Protein AF-A0A1I0EWI4-F1 (afdb_monomer)

Structure (mmCIF, N/CA/C/O backbone):
data_AF-A0A1I0EWI4-F1
#
_entry.id   AF-A0A1I0EWI4-F1
#
loop_
_atom_site.group_PDB
_atom_site.id
_atom_site.type_symbol
_atom_site.label_atom_id
_atom_site.label_alt_id
_atom_site.label_comp_id
_atom_site.label_asym_id
_atom_site.label_entity_id
_atom_site.label_seq_id
_atom_site.pdbx_PDB_ins_code
_atom_site.Cartn_x
_atom_site.Cartn_y
_atom_site.Cartn_z
_atom_site.occupancy
_atom_site.B_iso_or_equiv
_atom_site.auth_seq_id
_atom_site.auth_comp_id
_atom_site.auth_asym_id
_atom_site.auth_atom_id
_atom_site.pdbx_PDB_model_num
ATOM 1 N N . MET A 1 1 ? -5.031 7.274 9.227 1.00 77.06 1 MET A N 1
ATOM 2 C CA . MET A 1 1 ? -3.600 7.174 8.849 1.00 77.06 1 MET A CA 1
ATOM 3 C C . MET A 1 1 ? -3.457 6.084 7.794 1.00 77.06 1 MET A C 1
ATOM 5 O O . MET A 1 1 ? -3.906 4.975 8.056 1.00 77.06 1 MET A O 1
ATOM 9 N N . CYS A 1 2 ? -2.889 6.378 6.619 1.00 93.69 2 CYS A N 1
ATOM 10 C CA . CYS A 1 2 ? -2.849 5.424 5.502 1.00 93.69 2 CYS A CA 1
ATOM 11 C C . CYS A 1 2 ? -2.084 4.130 5.834 1.00 93.69 2 CYS A C 1
ATOM 13 O O . CYS A 1 2 ? -2.590 3.063 5.524 1.00 93.69 2 CYS A O 1
ATOM 15 N N . GLY A 1 3 ? -0.957 4.202 6.556 1.00 98.12 3 GLY A N 1
ATOM 16 C CA . GLY A 1 3 ? -0.183 3.015 6.955 1.00 98.12 3 GLY A CA 1
ATOM 17 C C . GLY A 1 3 ? -0.963 2.007 7.806 1.00 98.12 3 GLY A C 1
ATOM 18 O O . GLY A 1 3 ? -0.972 0.820 7.492 1.00 98.12 3 GLY A O 1
ATOM 19 N N . LEU A 1 4 ? -1.686 2.481 8.831 1.00 98.50 4 LEU A N 1
ATOM 20 C CA . LEU A 1 4 ? -2.519 1.620 9.680 1.00 98.50 4 LEU A CA 1
ATOM 21 C C . LEU A 1 4 ? -3.637 0.944 8.876 1.00 98.50 4 LEU A C 1
ATOM 23 O O . LEU A 1 4 ? -3.889 -0.245 9.052 1.00 98.50 4 LEU A O 1
ATOM 27 N N . LEU A 1 5 ? -4.290 1.688 7.977 1.00 98.75 5 LEU A N 1
ATOM 28 C CA . LEU A 1 5 ? -5.331 1.123 7.121 1.00 98.75 5 LEU A CA 1
ATOM 29 C C . LEU A 1 5 ? -4.747 0.074 6.163 1.00 98.75 5 LEU A C 1
ATOM 31 O O . LEU A 1 5 ? -5.296 -1.020 6.087 1.00 98.75 5 LEU A O 1
ATOM 35 N N . SER A 1 6 ? -3.614 0.349 5.508 1.00 98.75 6 SER A N 1
ATOM 36 C CA . SER A 1 6 ? -2.922 -0.628 4.653 1.00 98.75 6 SER A CA 1
ATOM 37 C C . SER A 1 6 ? -2.618 -1.920 5.410 1.00 98.75 6 SER A C 1
ATOM 39 O O . SER A 1 6 ? -2.927 -3.008 4.929 1.00 98.75 6 SER A O 1
ATOM 41 N N . ALA A 1 7 ? -2.080 -1.803 6.627 1.00 98.69 7 ALA A N 1
ATOM 42 C CA . ALA A 1 7 ? -1.772 -2.949 7.474 1.00 98.69 7 ALA A CA 1
ATOM 43 C C . ALA A 1 7 ? -3.018 -3.764 7.828 1.00 98.69 7 ALA A C 1
ATOM 45 O O . ALA A 1 7 ? -2.974 -4.992 7.767 1.00 98.69 7 ALA A O 1
ATOM 46 N N . ILE A 1 8 ? -4.133 -3.100 8.153 1.00 98.75 8 ILE A N 1
ATOM 47 C CA . ILE A 1 8 ? -5.414 -3.764 8.416 1.00 98.75 8 ILE A CA 1
ATOM 48 C C . ILE A 1 8 ? -5.877 -4.546 7.186 1.00 98.75 8 ILE A C 1
ATOM 50 O O . ILE A 1 8 ? -6.220 -5.718 7.318 1.00 98.75 8 ILE A O 1
ATOM 54 N N . LEU A 1 9 ? -5.887 -3.923 6.004 1.00 98.88 9 LEU A N 1
ATOM 55 C CA . LEU A 1 9 ? -6.385 -4.549 4.776 1.00 98.88 9 LEU A CA 1
ATOM 56 C C . LEU A 1 9 ? -5.555 -5.779 4.385 1.00 98.88 9 LEU A C 1
ATOM 58 O O . LEU A 1 9 ? -6.127 -6.842 4.137 1.00 98.88 9 LEU A O 1
ATOM 62 N N . LEU A 1 10 ? -4.226 -5.641 4.398 1.00 98.81 10 LEU A N 1
ATOM 63 C CA . LEU A 1 10 ? -3.287 -6.689 3.993 1.00 98.81 10 LEU A CA 1
ATOM 64 C C . LEU A 1 10 ? -3.265 -7.852 4.994 1.00 98.81 10 LEU A C 1
ATOM 66 O O . LEU A 1 10 ? -3.441 -9.005 4.606 1.00 98.81 10 LEU A O 1
ATOM 70 N N . ASN A 1 11 ? -3.156 -7.579 6.300 1.00 98.69 11 ASN A N 1
ATOM 71 C CA . ASN A 1 11 ? -3.158 -8.649 7.307 1.00 98.69 11 ASN A CA 1
ATOM 72 C C . ASN A 1 11 ? -4.524 -9.345 7.428 1.00 98.69 11 ASN A C 1
ATOM 74 O O . ASN A 1 11 ? -4.589 -10.512 7.808 1.00 98.69 11 ASN A O 1
ATOM 78 N N . ALA A 1 12 ? -5.620 -8.657 7.097 1.00 98.69 12 ALA A N 1
ATOM 79 C CA . ALA A 1 12 ? -6.950 -9.260 7.029 1.00 98.69 12 ALA A CA 1
ATOM 80 C C . ALA A 1 12 ? -7.212 -10.040 5.736 1.00 98.69 12 ALA A C 1
ATOM 82 O O . ALA A 1 12 ? -8.276 -10.662 5.620 1.00 98.69 12 ALA A O 1
ATOM 83 N N . LYS A 1 13 ? -6.282 -9.986 4.771 1.00 98.62 13 LYS A N 1
ATOM 84 C CA . LYS A 1 13 ? -6.455 -10.496 3.404 1.00 98.62 13 LYS A CA 1
ATOM 85 C C . LYS A 1 13 ? -7.722 -9.951 2.732 1.00 98.62 13 LYS A C 1
ATOM 87 O O . LYS A 1 13 ? -8.381 -10.647 1.967 1.00 98.62 13 LYS A O 1
ATOM 92 N N . ALA A 1 14 ? -8.098 -8.721 3.089 1.00 98.69 14 ALA A N 1
ATOM 93 C CA . ALA A 1 14 ? -9.206 -7.996 2.470 1.00 98.69 14 ALA A CA 1
ATOM 94 C C . ALA A 1 14 ? -8.767 -7.298 1.172 1.00 98.69 14 ALA A C 1
ATOM 96 O O . ALA A 1 14 ? -9.611 -6.927 0.361 1.00 98.69 14 ALA A O 1
ATOM 97 N N . ALA A 1 15 ? -7.456 -7.121 1.001 1.00 98.69 15 ALA A N 1
ATOM 98 C CA . ALA A 1 15 ? -6.798 -6.738 -0.235 1.00 98.69 15 ALA A CA 1
ATOM 99 C C . ALA A 1 15 ? -5.484 -7.522 -0.347 1.00 98.69 15 ALA A C 1
ATOM 101 O O . ALA A 1 15 ? -4.830 -7.757 0.671 1.00 98.69 15 ALA A O 1
ATOM 102 N N . ASP A 1 16 ? -5.098 -7.881 -1.569 1.00 98.50 16 ASP A N 1
ATOM 103 C CA . ASP A 1 16 ? -3.792 -8.491 -1.856 1.00 98.50 16 ASP A CA 1
ATOM 104 C C . ASP A 1 16 ? -2.705 -7.431 -2.083 1.00 98.50 16 ASP A C 1
ATOM 106 O O . ASP A 1 16 ? -1.519 -7.693 -1.895 1.00 98.50 16 ASP A O 1
ATOM 110 N N . TYR A 1 17 ? -3.118 -6.216 -2.458 1.00 98.75 17 TYR A N 1
ATOM 111 C CA . TYR A 1 17 ? -2.232 -5.103 -2.768 1.00 98.75 17 TYR A CA 1
ATOM 112 C C . TYR A 1 17 ? -2.832 -3.765 -2.329 1.00 98.75 17 TYR A C 1
ATOM 114 O O . TYR A 1 17 ? -4.047 -3.571 -2.405 1.00 98.75 17 TYR A O 1
ATOM 122 N N . VAL A 1 18 ? -1.990 -2.814 -1.914 1.00 98.88 18 VAL A N 1
ATOM 123 C CA . VAL A 1 18 ? -2.418 -1.445 -1.583 1.00 98.88 18 VAL A CA 1
ATOM 124 C C . VAL A 1 18 ? -1.641 -0.401 -2.382 1.00 98.88 18 VAL A C 1
ATOM 126 O O . VAL A 1 18 ? -0.422 -0.301 -2.283 1.00 98.88 18 VAL A O 1
ATOM 129 N N . VAL A 1 19 ? -2.361 0.449 -3.115 1.00 98.81 19 VAL A N 1
ATOM 130 C CA . VAL A 1 19 ? -1.812 1.680 -3.699 1.00 98.81 19 VAL A CA 1
ATOM 131 C C . VAL A 1 19 ? -2.163 2.847 -2.782 1.00 98.81 19 VAL A C 1
ATOM 133 O O . VAL A 1 19 ? -3.332 3.090 -2.483 1.00 98.81 19 VAL A O 1
ATOM 136 N N . THR A 1 20 ? -1.150 3.567 -2.315 1.00 98.81 20 THR A N 1
ATOM 137 C CA . THR A 1 20 ? -1.294 4.731 -1.437 1.00 98.81 20 THR A CA 1
ATOM 138 C C . THR A 1 20 ? -0.339 5.845 -1.871 1.00 98.81 20 THR A C 1
ATOM 140 O O . THR A 1 20 ? 0.321 5.762 -2.906 1.00 98.81 20 THR A O 1
ATOM 143 N N . GLY A 1 21 ? -0.258 6.921 -1.099 1.00 98.44 21 GLY A N 1
ATOM 144 C CA . GLY A 1 21 ? 0.673 8.009 -1.354 1.00 98.44 21 GLY A CA 1
ATOM 145 C C . GLY A 1 21 ? 0.398 9.233 -0.497 1.00 98.44 21 GLY A C 1
ATOM 146 O O . GLY A 1 21 ? -0.510 9.262 0.336 1.00 98.44 21 GLY A O 1
ATOM 147 N N . CYS A 1 22 ? 1.222 10.252 -0.694 1.00 98.50 22 CYS A N 1
ATOM 148 C CA . CYS A 1 22 ? 1.044 11.585 -0.122 1.00 98.50 22 CYS A CA 1
ATOM 149 C C . CYS A 1 22 ? 1.746 12.602 -1.031 1.00 98.50 22 CYS A C 1
ATOM 151 O O . CYS A 1 22 ? 2.118 12.262 -2.151 1.00 98.50 22 CYS A O 1
ATOM 153 N N . GLY A 1 23 ? 1.963 13.843 -0.582 1.00 98.50 23 GLY A N 1
ATOM 154 C CA . GLY A 1 23 ? 2.612 14.862 -1.416 1.00 98.50 23 GLY A CA 1
ATOM 155 C C . GLY A 1 23 ? 3.950 14.402 -2.014 1.00 98.50 23 GLY A C 1
ATOM 156 O O . GLY A 1 23 ? 4.198 14.613 -3.198 1.00 98.50 23 GLY A O 1
ATOM 157 N N . THR A 1 24 ? 4.776 13.707 -1.231 1.00 98.56 24 THR A N 1
ATOM 158 C CA . THR A 1 24 ? 6.055 13.134 -1.685 1.00 98.56 24 THR A CA 1
ATOM 159 C C . THR A 1 24 ? 6.053 11.608 -1.771 1.00 98.56 24 THR A C 1
ATOM 161 O O . THR A 1 24 ? 7.019 11.045 -2.266 1.00 98.56 24 THR A O 1
ATOM 164 N N . GLY A 1 25 ? 5.017 10.928 -1.275 1.00 98.50 25 GLY A N 1
ATOM 165 C CA . GLY A 1 25 ? 4.979 9.469 -1.096 1.00 98.50 25 GLY A CA 1
ATOM 166 C C . GLY A 1 25 ? 5.699 8.968 0.166 1.00 98.50 25 GLY A C 1
ATOM 167 O O . GLY A 1 25 ? 5.245 8.008 0.784 1.00 98.50 25 GLY A O 1
ATOM 168 N N . GLU A 1 26 ? 6.736 9.669 0.626 1.00 98.56 26 GLU A N 1
ATOM 169 C CA . GLU A 1 26 ? 7.607 9.258 1.742 1.00 98.56 26 GLU A CA 1
ATOM 170 C C . GLU A 1 26 ? 6.852 8.969 3.042 1.00 98.56 26 GLU A C 1
ATOM 172 O O . GLU A 1 26 ? 6.995 7.908 3.644 1.00 98.56 26 GLU A O 1
ATOM 177 N N . GLY A 1 27 ? 5.989 9.896 3.473 1.00 98.56 27 GLY A N 1
ATOM 178 C CA . GLY A 1 27 ? 5.242 9.727 4.722 1.00 98.56 27 GLY A CA 1
ATOM 179 C C . GLY A 1 27 ? 4.320 8.504 4.694 1.00 98.56 27 GLY A C 1
ATOM 180 O O . GLY A 1 27 ? 4.167 7.821 5.705 1.00 98.56 27 GLY A O 1
ATOM 181 N N . ALA A 1 28 ? 3.741 8.192 3.531 1.00 98.62 28 ALA A N 1
ATOM 182 C CA . ALA A 1 28 ? 2.914 7.004 3.358 1.00 98.62 28 ALA A CA 1
ATOM 183 C C . ALA A 1 28 ? 3.763 5.723 3.328 1.00 98.62 28 ALA A C 1
ATOM 185 O O . ALA A 1 28 ? 3.380 4.741 3.965 1.00 98.62 28 ALA A O 1
ATOM 186 N N . MET A 1 29 ? 4.922 5.744 2.658 1.00 98.75 29 MET A N 1
ATOM 187 C CA . MET A 1 29 ? 5.877 4.630 2.636 1.00 98.75 29 MET A CA 1
ATOM 188 C C . MET A 1 29 ? 6.365 4.289 4.053 1.00 98.75 29 MET A C 1
ATOM 190 O O . MET A 1 29 ? 6.285 3.131 4.470 1.00 98.75 29 MET A O 1
ATOM 194 N N . LEU A 1 30 ? 6.820 5.294 4.810 1.00 98.69 30 LEU A N 1
ATOM 195 C CA . LEU A 1 30 ? 7.282 5.136 6.193 1.00 98.69 30 LEU A CA 1
ATOM 196 C C . LEU A 1 30 ? 6.175 4.574 7.085 1.00 98.69 30 LEU A C 1
ATOM 198 O O . LEU A 1 30 ? 6.393 3.604 7.809 1.00 98.69 30 LEU A O 1
ATOM 202 N N . ALA A 1 31 ? 4.970 5.143 6.994 1.00 98.50 31 ALA A N 1
ATOM 203 C CA . ALA A 1 31 ? 3.837 4.678 7.781 1.00 98.50 31 ALA A CA 1
ATOM 204 C C . ALA A 1 31 ? 3.453 3.231 7.442 1.00 98.50 31 ALA A C 1
ATOM 206 O O . ALA A 1 31 ? 3.113 2.484 8.349 1.00 98.50 31 ALA A O 1
ATOM 207 N N . CYS A 1 32 ? 3.495 2.820 6.171 1.00 98.69 32 CYS A N 1
ATOM 208 C CA . CYS A 1 32 ? 3.186 1.445 5.773 1.00 98.69 32 CYS A CA 1
ATOM 209 C C . CYS A 1 32 ? 4.229 0.450 6.297 1.00 98.69 32 CYS A C 1
ATOM 211 O O . CYS A 1 32 ? 3.863 -0.557 6.896 1.00 98.69 32 CYS A O 1
ATOM 213 N N . ASN A 1 33 ? 5.522 0.740 6.119 1.00 98.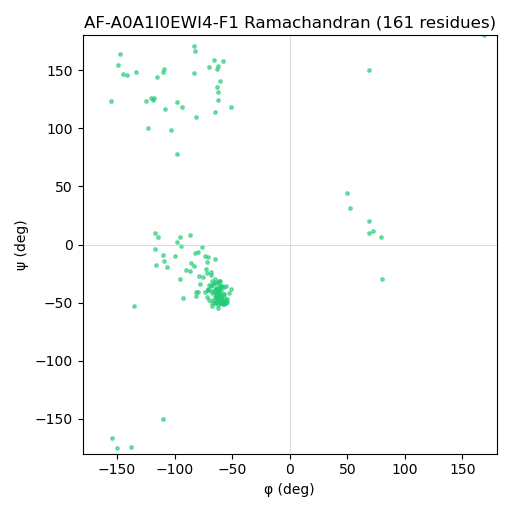62 33 ASN A N 1
ATOM 214 C CA . ASN A 1 33 ? 6.597 -0.182 6.500 1.00 98.62 33 ASN A CA 1
ATOM 215 C C . ASN A 1 33 ? 6.786 -0.337 8.019 1.00 98.62 33 ASN A C 1
ATOM 217 O O . ASN A 1 33 ? 7.484 -1.262 8.435 1.00 98.62 33 ASN 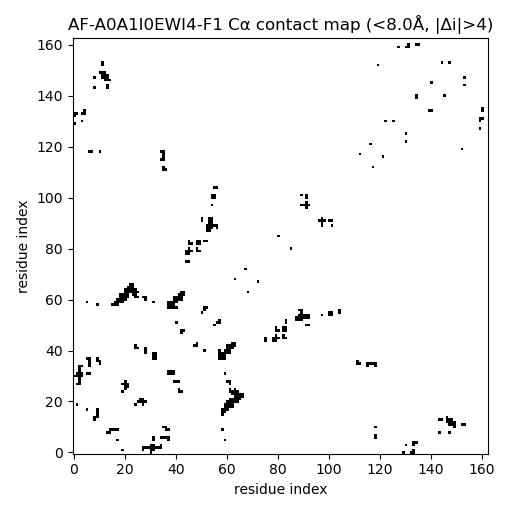A O 1
ATOM 221 N N . ALA A 1 34 ? 6.142 0.510 8.830 1.00 97.75 34 ALA A N 1
ATOM 222 C CA . ALA A 1 34 ? 6.113 0.403 10.289 1.00 97.75 34 ALA A CA 1
ATOM 223 C C . ALA A 1 34 ? 5.224 -0.739 10.822 1.00 97.75 34 ALA A C 1
ATOM 225 O O . ALA A 1 34 ? 5.247 -1.025 12.020 1.00 97.75 34 ALA A O 1
ATOM 226 N N . PHE A 1 35 ? 4.420 -1.381 9.967 1.00 98.31 35 PHE A N 1
ATOM 227 C CA . PHE A 1 35 ? 3.497 -2.443 10.367 1.00 98.31 35 PHE A CA 1
ATOM 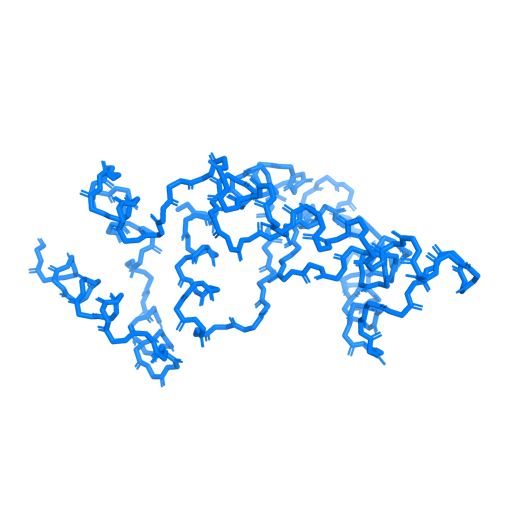228 C C . PHE A 1 35 ? 3.948 -3.832 9.877 1.00 98.31 35 PHE A C 1
ATOM 230 O O . PHE A 1 35 ? 4.614 -3.947 8.840 1.00 98.3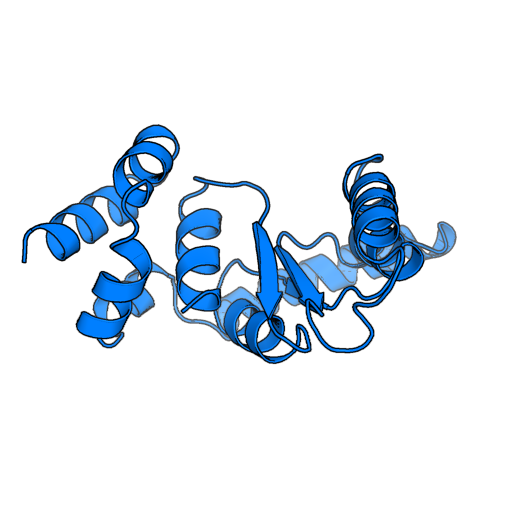1 35 PHE A O 1
ATOM 237 N N . PRO A 1 36 ? 3.586 -4.909 10.606 1.00 98.06 36 PRO A N 1
ATOM 238 C CA . PRO A 1 36 ? 3.816 -6.281 10.160 1.00 98.06 36 PRO A CA 1
ATOM 239 C C . PRO A 1 36 ? 3.022 -6.576 8.883 1.00 98.06 36 PRO A C 1
ATOM 241 O O . PRO A 1 36 ? 1.950 -6.011 8.663 1.00 98.06 36 PRO A O 1
ATOM 244 N N . GLY A 1 37 ? 3.526 -7.489 8.051 1.00 97.19 37 GLY A N 1
ATOM 245 C CA . GLY A 1 37 ? 2.814 -7.946 6.852 1.00 97.19 37 GLY A CA 1
ATOM 246 C C . GLY A 1 37 ? 2.676 -6.901 5.737 1.00 97.19 37 GLY A C 1
ATOM 247 O O . GLY A 1 37 ? 1.934 -7.134 4.786 1.00 97.19 37 GLY A O 1
ATOM 248 N N . VAL A 1 38 ? 3.371 -5.762 5.836 1.00 98.56 38 VAL A N 1
ATOM 249 C CA . VAL A 1 38 ? 3.389 -4.718 4.803 1.00 98.56 38 VAL A CA 1
ATOM 250 C C . VAL A 1 38 ? 4.819 -4.497 4.319 1.00 98.56 38 VAL A C 1
ATOM 252 O O . VAL A 1 38 ? 5.717 -4.216 5.119 1.00 98.56 38 VAL A O 1
ATOM 255 N N . LEU A 1 39 ? 5.011 -4.597 3.005 1.00 98.56 39 LEU A N 1
ATOM 256 C CA . LEU A 1 39 ? 6.244 -4.239 2.310 1.00 98.56 39 LEU A CA 1
ATOM 257 C C . LEU A 1 39 ? 5.896 -3.201 1.244 1.00 98.56 39 LEU A C 1
ATOM 259 O O . LEU A 1 39 ? 5.346 -3.541 0.196 1.00 98.56 39 LEU A O 1
ATOM 263 N N . CYS A 1 40 ? 6.160 -1.932 1.560 1.00 98.88 40 CYS A N 1
ATOM 264 C CA . CYS A 1 40 ? 5.716 -0.795 0.760 1.00 98.88 40 CYS A CA 1
ATOM 265 C C . CYS A 1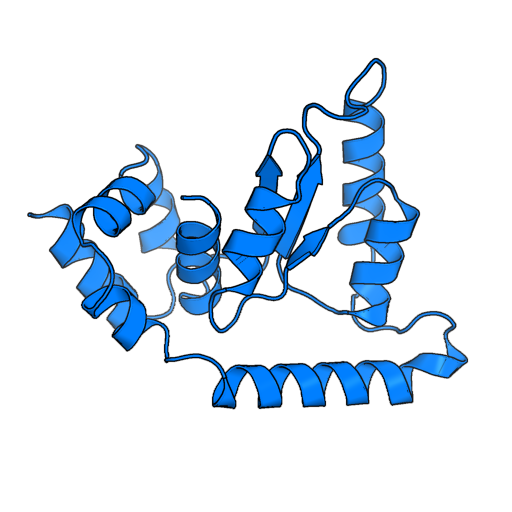 40 ? 6.885 -0.139 0.021 1.00 98.88 40 CYS A C 1
ATOM 267 O O . CYS A 1 40 ? 7.794 0.386 0.666 1.00 98.88 40 CYS A O 1
ATOM 269 N N . GLY A 1 41 ? 6.854 -0.161 -1.311 1.00 98.81 41 GLY A N 1
ATOM 270 C CA . GLY A 1 41 ? 7.825 0.533 -2.159 1.00 98.81 41 GLY A CA 1
ATOM 271 C C . GLY A 1 41 ? 7.470 2.006 -2.343 1.00 98.81 41 GLY A C 1
ATOM 272 O O . GLY A 1 41 ? 6.294 2.364 -2.387 1.00 98.81 41 GLY A O 1
ATOM 273 N N . HIS A 1 42 ? 8.470 2.872 -2.476 1.00 98.75 42 HIS A N 1
ATOM 274 C CA . HIS A 1 42 ? 8.270 4.233 -2.975 1.00 98.75 42 HIS A CA 1
ATOM 275 C C . HIS A 1 42 ? 8.523 4.233 -4.476 1.00 98.75 42 HIS A C 1
ATOM 277 O O . HIS A 1 42 ? 9.607 3.857 -4.905 1.00 98.75 42 HIS A O 1
ATOM 283 N N . ILE A 1 43 ? 7.502 4.582 -5.256 1.00 98.75 43 ILE A N 1
ATOM 284 C CA . ILE A 1 43 ? 7.519 4.450 -6.716 1.00 98.75 43 ILE A CA 1
ATOM 285 C C . ILE A 1 43 ? 7.361 5.840 -7.319 1.00 98.75 43 ILE A C 1
ATOM 287 O O . ILE A 1 43 ? 6.394 6.539 -6.995 1.00 98.75 43 ILE A O 1
ATOM 291 N N . VAL A 1 44 ? 8.288 6.261 -8.181 1.00 98.25 44 VAL A N 1
ATOM 292 C CA . VAL A 1 44 ? 8.202 7.576 -8.837 1.00 98.25 44 VAL A CA 1
ATOM 293 C C . VAL A 1 44 ? 8.053 7.501 -10.355 1.00 98.25 44 VAL A C 1
ATOM 295 O O . VAL A 1 44 ? 7.580 8.476 -10.950 1.00 98.25 44 VAL A O 1
ATOM 298 N N . ASP A 1 45 ? 8.376 6.360 -10.966 1.00 98.38 45 ASP A N 1
ATOM 299 C CA . ASP A 1 45 ? 8.254 6.092 -12.401 1.00 98.38 45 ASP A CA 1
ATOM 300 C C . ASP A 1 45 ? 7.975 4.605 -12.719 1.00 98.38 45 ASP A C 1
ATOM 302 O O . ASP A 1 45 ? 7.686 3.787 -11.840 1.00 98.38 45 ASP A O 1
ATOM 306 N N . SER A 1 46 ? 7.951 4.271 -14.012 1.00 98.25 46 SER A N 1
ATOM 307 C CA . SER A 1 46 ? 7.551 2.948 -14.502 1.00 98.25 46 SER A CA 1
ATOM 308 C C . SER A 1 46 ? 8.620 1.874 -14.278 1.00 98.25 46 SER A C 1
ATOM 310 O O . SER A 1 46 ? 8.308 0.692 -14.111 1.00 98.25 46 SER A O 1
ATOM 312 N N . GLU A 1 47 ? 9.878 2.292 -14.247 1.00 98.19 47 GLU A N 1
ATOM 313 C CA . GLU A 1 47 ? 11.057 1.483 -14.020 1.00 98.19 47 GLU A CA 1
ATOM 314 C C . GLU A 1 47 ? 11.106 1.046 -12.559 1.00 98.19 47 GLU A C 1
ATOM 316 O O . GLU A 1 47 ? 11.266 -0.148 -12.294 1.00 98.19 47 GLU A O 1
ATOM 321 N N . ASP A 1 48 ? 10.856 1.969 -11.627 1.00 98.62 48 ASP A N 1
ATOM 322 C CA . ASP A 1 48 ? 10.652 1.660 -10.212 1.00 98.62 48 ASP A CA 1
ATOM 323 C C . ASP A 1 48 ? 9.537 0.631 -10.027 1.00 98.62 48 ASP A C 1
ATOM 325 O O . ASP A 1 48 ? 9.712 -0.350 -9.308 1.00 98.62 48 ASP A O 1
ATOM 329 N N . ALA A 1 49 ? 8.392 0.829 -10.689 1.00 98.69 49 ALA A N 1
ATOM 330 C CA . ALA A 1 49 ? 7.244 -0.068 -10.575 1.00 98.69 49 ALA A CA 1
ATOM 331 C C . ALA A 1 49 ? 7.591 -1.497 -11.022 1.00 98.69 49 ALA A C 1
ATOM 333 O O . ALA A 1 49 ? 7.294 -2.464 -10.315 1.00 98.69 49 ALA A O 1
ATOM 334 N N . TYR A 1 50 ? 8.264 -1.626 -12.169 1.00 98.56 50 TYR A N 1
ATOM 335 C CA . TYR A 1 50 ? 8.720 -2.914 -12.680 1.00 98.56 50 TYR A CA 1
ATOM 336 C C . TYR A 1 50 ? 9.766 -3.553 -11.758 1.00 98.56 50 TYR A C 1
ATOM 338 O O . TYR A 1 50 ? 9.626 -4.714 -11.376 1.00 98.56 50 TYR A O 1
ATOM 346 N N . MET A 1 51 ? 10.804 -2.809 -11.368 1.00 98.44 51 MET A N 1
ATOM 347 C CA . MET A 1 51 ? 11.872 -3.329 -10.511 1.00 98.44 51 MET A CA 1
ATOM 348 C C . MET A 1 51 ? 11.346 -3.716 -9.131 1.00 98.44 51 MET A C 1
ATOM 350 O O . MET A 1 51 ? 11.696 -4.783 -8.638 1.00 98.44 51 MET A O 1
ATOM 354 N N . PHE A 1 52 ? 10.446 -2.932 -8.539 1.00 98.75 52 PHE A N 1
ATOM 355 C CA . PHE A 1 52 ? 9.807 -3.280 -7.273 1.00 98.75 52 PHE A CA 1
ATOM 356 C C . PHE A 1 52 ? 9.004 -4.580 -7.384 1.00 98.75 52 PHE A C 1
ATOM 358 O O . PHE A 1 52 ? 9.164 -5.471 -6.546 1.00 98.75 52 PHE A O 1
ATOM 365 N N . ALA A 1 53 ? 8.196 -4.732 -8.440 1.00 98.44 53 ALA A N 1
ATOM 366 C CA . ALA A 1 53 ? 7.463 -5.970 -8.692 1.00 98.44 53 ALA A CA 1
ATOM 367 C C . ALA A 1 53 ? 8.407 -7.172 -8.851 1.00 98.44 53 ALA A C 1
ATOM 369 O O . ALA A 1 53 ? 8.164 -8.223 -8.266 1.00 98.44 53 ALA A O 1
ATOM 370 N N . GLN A 1 54 ? 9.493 -7.037 -9.617 1.00 98.62 54 GLN A N 1
ATOM 371 C CA . GLN A 1 54 ? 10.380 -8.161 -9.930 1.00 98.62 54 GLN A CA 1
ATOM 372 C C . GLN A 1 54 ? 11.360 -8.513 -8.802 1.00 98.62 54 GLN A C 1
ATOM 374 O O . GLN A 1 54 ? 11.599 -9.696 -8.565 1.00 98.62 54 GLN A O 1
ATOM 379 N N . ILE A 1 55 ? 11.935 -7.512 -8.133 1.00 98.62 55 ILE A N 1
ATOM 380 C CA . ILE A 1 55 ? 13.030 -7.668 -7.162 1.00 98.62 55 ILE A CA 1
ATOM 381 C C . ILE A 1 55 ? 12.484 -7.808 -5.741 1.00 98.62 55 ILE A C 1
ATOM 383 O O . ILE A 1 55 ? 12.942 -8.661 -4.979 1.00 98.62 55 ILE A O 1
ATOM 387 N N . ASN A 1 56 ? 11.536 -6.948 -5.358 1.00 98.56 56 ASN A N 1
ATOM 388 C CA . ASN A 1 56 ? 11.076 -6.845 -3.974 1.00 98.56 56 ASN A CA 1
ATOM 389 C C . ASN A 1 56 ? 9.824 -7.672 -3.699 1.00 98.56 56 ASN A C 1
ATOM 391 O O . ASN A 1 56 ? 9.659 -8.111 -2.563 1.00 98.56 56 ASN A O 1
ATOM 395 N N . ASP A 1 57 ? 8.968 -7.867 -4.708 1.00 98.38 57 ASP A N 1
ATOM 396 C CA . ASP A 1 57 ? 7.732 -8.653 -4.595 1.00 98.38 57 ASP A CA 1
ATOM 397 C C . ASP A 1 57 ? 6.891 -8.225 -3.371 1.00 98.38 57 ASP A C 1
ATOM 399 O O . ASP A 1 57 ? 6.452 -9.031 -2.547 1.00 98.38 57 ASP A O 1
ATOM 403 N N . GLY A 1 58 ? 6.776 -6.905 -3.188 1.00 98.31 58 GLY A N 1
ATOM 404 C CA . GLY A 1 58 ? 6.024 -6.300 -2.093 1.00 98.31 58 GLY A CA 1
ATOM 405 C C . GLY A 1 58 ? 4.531 -6.199 -2.389 1.00 98.31 58 GLY A C 1
ATOM 406 O O . GLY A 1 58 ? 4.084 -6.406 -3.512 1.00 98.31 58 GLY A O 1
ATOM 407 N N . ASN A 1 59 ? 3.754 -5.843 -1.367 1.00 98.75 59 ASN A N 1
ATOM 408 C CA . ASN A 1 59 ? 2.286 -5.823 -1.406 1.00 98.75 59 ASN A CA 1
ATOM 409 C C . ASN A 1 59 ? 1.682 -4.422 -1.214 1.00 98.75 59 ASN A C 1
ATOM 411 O O . ASN A 1 59 ? 0.473 -4.270 -1.020 1.00 98.75 59 ASN A O 1
ATOM 415 N N . ALA A 1 60 ? 2.508 -3.379 -1.244 1.00 98.88 60 ALA A N 1
ATOM 416 C CA . ALA A 1 60 ? 2.042 -2.004 -1.251 1.00 98.88 60 ALA A CA 1
ATOM 417 C C . ALA A 1 60 ? 3.002 -1.084 -2.011 1.00 98.88 60 ALA A C 1
ATOM 419 O O . ALA A 1 60 ? 4.204 -1.339 -2.076 1.00 98.88 60 ALA A O 1
ATOM 420 N N . ILE A 1 61 ? 2.475 0.026 -2.527 1.00 98.88 61 ILE A N 1
ATOM 421 C CA . ILE A 1 61 ? 3.282 1.132 -3.054 1.00 98.88 61 ILE A CA 1
ATOM 422 C C . ILE A 1 61 ? 2.788 2.480 -2.539 1.00 98.88 61 ILE A C 1
ATOM 424 O O . ILE A 1 61 ? 1.590 2.682 -2.325 1.00 98.88 61 ILE A O 1
ATOM 428 N N . ALA A 1 62 ? 3.714 3.418 -2.383 1.00 98.88 62 ALA A N 1
ATOM 429 C CA . ALA A 1 62 ? 3.455 4.807 -2.054 1.00 98.88 62 ALA A CA 1
ATOM 430 C C . ALA A 1 62 ? 3.944 5.725 -3.181 1.00 98.88 62 ALA A C 1
ATOM 432 O O . ALA A 1 62 ? 5.114 5.690 -3.559 1.00 98.88 62 ALA A O 1
ATOM 433 N N . LEU A 1 63 ? 3.043 6.572 -3.678 1.00 98.81 63 LEU A N 1
ATOM 434 C CA . LEU A 1 63 ? 3.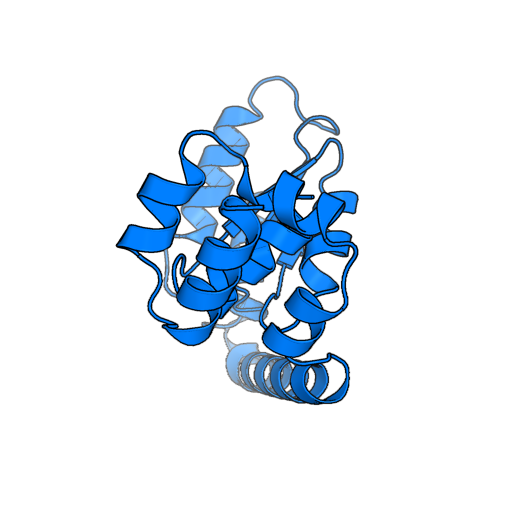276 7.461 -4.817 1.00 98.81 63 LEU A CA 1
ATOM 435 C C . LEU A 1 63 ? 3.353 8.942 -4.386 1.00 98.81 63 LEU A C 1
ATOM 437 O O . LEU A 1 63 ? 2.668 9.345 -3.435 1.00 98.81 63 LEU A O 1
ATOM 441 N N . PRO A 1 64 ? 4.148 9.781 -5.079 1.00 98.44 64 PRO A N 1
ATOM 442 C CA . PRO A 1 64 ? 4.129 11.230 -4.906 1.00 98.44 64 PRO A CA 1
ATOM 443 C C . PRO A 1 64 ? 2.976 11.870 -5.695 1.00 98.44 64 PRO A C 1
ATOM 445 O O . PRO A 1 64 ? 3.026 11.971 -6.917 1.00 98.44 64 PRO A O 1
ATOM 448 N N . PHE A 1 65 ? 1.958 12.374 -4.998 1.00 98.56 65 PHE A N 1
ATOM 449 C CA . PHE A 1 65 ? 0.804 13.051 -5.612 1.00 98.56 65 PHE A CA 1
ATOM 450 C C . PHE A 1 65 ? 0.923 14.585 -5.661 1.00 98.56 65 PHE A C 1
ATOM 452 O O . PHE A 1 65 ? -0.030 15.260 -6.036 1.00 98.56 65 PHE A O 1
ATOM 459 N N . ALA A 1 66 ? 2.072 15.156 -5.281 1.00 98.25 66 ALA A N 1
ATOM 460 C CA . ALA A 1 66 ? 2.339 16.593 -5.423 1.00 98.25 66 ALA A CA 1
ATOM 461 C C . ALA A 1 66 ? 3.742 16.880 -5.978 1.00 98.25 66 ALA A C 1
ATOM 463 O O . ALA A 1 66 ? 3.893 17.580 -6.980 1.00 98.25 66 ALA A O 1
ATOM 464 N N . LYS A 1 67 ? 4.794 16.320 -5.366 1.00 97.94 67 LYS A N 1
ATOM 465 C CA . LYS A 1 67 ? 6.178 16.503 -5.821 1.00 97.94 67 LYS A CA 1
ATOM 466 C C . LYS A 1 67 ? 6.358 15.872 -7.201 1.00 97.94 67 LYS A C 1
ATOM 468 O O . LYS A 1 67 ? 6.298 14.657 -7.342 1.00 97.94 67 LYS A O 1
ATOM 473 N N . GLY A 1 68 ? 6.613 16.706 -8.208 1.00 96.19 68 GLY A N 1
ATOM 474 C CA . GLY A 1 68 ? 6.739 16.253 -9.595 1.00 96.19 68 GLY A CA 1
ATOM 475 C C . GLY A 1 68 ? 5.418 15.772 -10.202 1.00 96.19 68 GLY A C 1
ATOM 476 O O . GLY A 1 68 ? 5.447 15.007 -11.163 1.00 96.19 68 GLY A O 1
ATOM 477 N N . PHE A 1 69 ? 4.269 16.167 -9.640 1.00 97.75 69 PHE A N 1
ATOM 478 C CA . PHE A 1 69 ? 2.939 15.841 -10.157 1.00 97.75 69 PHE A CA 1
ATOM 479 C C . PHE A 1 69 ? 2.396 17.020 -10.983 1.00 97.75 69 PHE A C 1
ATOM 481 O O . PHE A 1 69 ? 1.634 17.849 -10.494 1.00 97.75 69 PHE A O 1
ATOM 488 N N . GLY A 1 70 ? 2.889 17.138 -12.220 1.00 97.81 70 GLY A N 1
ATOM 489 C CA . GLY A 1 70 ? 2.515 18.183 -13.178 1.00 97.81 70 GLY A CA 1
ATOM 490 C C . GLY A 1 70 ? 1.704 17.642 -14.356 1.00 97.81 70 GLY A C 1
ATOM 491 O O . GLY A 1 70 ? 0.989 16.652 -14.233 1.00 97.81 70 GLY A O 1
ATOM 492 N N . TRP A 1 71 ? 1.825 18.287 -15.516 1.00 98.31 71 TRP A N 1
ATOM 493 C CA . TRP A 1 71 ? 1.157 17.842 -16.742 1.00 98.31 71 TRP A CA 1
ATOM 494 C C . TRP A 1 71 ? 1.643 16.448 -17.162 1.00 98.31 71 TRP A C 1
ATOM 496 O O . TRP A 1 71 ? 2.849 16.204 -17.203 1.00 98.31 71 TRP A O 1
ATOM 506 N N . GLY A 1 72 ? 0.708 15.544 -17.467 1.00 98.31 72 GLY A N 1
ATOM 507 C CA . GLY A 1 72 ? 0.999 14.157 -17.837 1.00 98.31 72 GLY A CA 1
ATOM 508 C C . GLY A 1 72 ? 1.310 13.237 -16.652 1.00 98.31 72 GLY A C 1
ATOM 509 O O . GLY A 1 72 ? 1.679 12.079 -16.857 1.00 98.31 72 GLY A O 1
ATOM 510 N N . ALA A 1 73 ? 1.171 13.706 -15.407 1.00 98.31 73 ALA A N 1
ATOM 511 C CA . ALA A 1 73 ? 1.383 12.864 -14.232 1.00 98.31 73 ALA A CA 1
ATOM 512 C C . ALA A 1 73 ? 0.356 11.720 -14.135 1.00 98.31 73 ALA A C 1
ATOM 514 O O . ALA A 1 73 ? 0.691 10.645 -13.643 1.00 98.31 73 ALA A O 1
ATOM 515 N N . GLU A 1 74 ? -0.857 11.914 -14.644 1.00 98.38 74 GLU A N 1
ATOM 516 C CA . GLU A 1 74 ? -1.892 10.889 -14.780 1.00 98.38 74 GLU A CA 1
ATOM 517 C C . GLU A 1 74 ? -1.528 9.805 -15.806 1.00 98.38 74 GLU A C 1
ATOM 519 O O . GLU A 1 74 ? -1.801 8.630 -15.562 1.00 98.38 74 GLU A O 1
ATOM 524 N N . LEU A 1 75 ? -0.834 10.162 -16.896 1.00 98.62 75 LEU A N 1
ATOM 525 C CA . LEU A 1 75 ? -0.286 9.187 -17.849 1.00 98.62 75 LEU A CA 1
ATOM 526 C C . LEU A 1 75 ? 0.831 8.372 -17.194 1.00 98.62 75 LEU A C 1
ATOM 528 O O . LEU A 1 75 ? 0.870 7.150 -17.314 1.00 98.62 75 LEU A O 1
ATOM 532 N N . ARG A 1 76 ? 1.698 9.032 -16.414 1.00 98.19 76 ARG A N 1
ATOM 533 C CA . ARG A 1 76 ? 2.722 8.338 -15.622 1.00 98.19 76 ARG A CA 1
ATOM 534 C C . ARG A 1 76 ? 2.105 7.350 -14.628 1.00 98.19 76 ARG A C 1
ATOM 536 O O . ARG A 1 76 ? 2.652 6.266 -14.466 1.00 98.19 76 ARG A O 1
ATOM 543 N N . LEU A 1 77 ? 0.978 7.681 -13.986 1.00 98.62 77 LEU A N 1
ATOM 544 C CA . LEU A 1 77 ? 0.263 6.726 -13.126 1.00 98.62 77 LEU A CA 1
ATOM 545 C C . LEU A 1 77 ? -0.203 5.494 -13.912 1.00 98.62 77 LEU A C 1
ATOM 547 O O . LEU A 1 77 ? -0.043 4.376 -13.427 1.00 98.62 77 LEU A O 1
ATOM 551 N N . GLN A 1 78 ? -0.726 5.685 -15.126 1.00 98.69 78 GLN A N 1
ATOM 552 C CA . GLN A 1 78 ? -1.078 4.580 -16.021 1.00 98.69 78 GLN A CA 1
ATOM 553 C C . GLN A 1 78 ? 0.131 3.681 -16.303 1.00 98.69 78 GLN A C 1
ATOM 555 O O . GLN A 1 78 ? 0.056 2.479 -16.065 1.00 98.69 78 GLN A O 1
ATOM 560 N N . TYR A 1 79 ? 1.266 4.262 -16.699 1.00 98.69 79 TYR A N 1
ATOM 561 C CA . TYR A 1 79 ? 2.481 3.499 -17.006 1.00 98.69 79 TYR A CA 1
ATOM 562 C C . TYR A 1 79 ? 3.033 2.763 -15.781 1.00 98.69 79 TYR A C 1
ATOM 564 O O . TYR A 1 79 ? 3.466 1.617 -15.889 1.00 98.69 79 TYR A O 1
ATOM 572 N N . ILE A 1 80 ? 2.974 3.387 -14.601 1.00 98.75 80 ILE A N 1
ATOM 573 C CA . ILE A 1 80 ? 3.318 2.740 -13.330 1.00 98.75 80 ILE A CA 1
ATOM 574 C C . ILE A 1 80 ? 2.451 1.498 -13.118 1.00 98.75 80 ILE A C 1
ATOM 576 O O . ILE A 1 80 ? 2.985 0.420 -12.869 1.00 98.75 80 ILE A O 1
ATOM 580 N N . PHE A 1 81 ? 1.127 1.615 -13.239 1.00 98.75 81 PHE A N 1
ATOM 581 C CA . PHE A 1 81 ? 0.224 0.486 -13.001 1.00 98.75 81 PHE A CA 1
ATOM 582 C C . PHE A 1 81 ? 0.347 -0.608 -14.064 1.00 98.75 81 PHE A C 1
ATOM 584 O O . PHE A 1 81 ? 0.288 -1.787 -13.719 1.00 98.75 81 PHE A O 1
ATOM 591 N N . GLU A 1 82 ? 0.591 -0.247 -15.324 1.00 98.56 82 GLU A N 1
ATOM 592 C CA . GLU A 1 82 ? 0.898 -1.208 -16.387 1.00 98.56 82 GLU A CA 1
ATOM 593 C C . GLU A 1 82 ? 2.134 -2.049 -16.052 1.00 98.56 82 GLU A C 1
ATOM 595 O O . GLU A 1 82 ? 2.129 -3.261 -16.258 1.00 98.56 82 GLU A O 1
ATOM 600 N N . LYS A 1 83 ? 3.193 -1.438 -15.509 1.00 98.38 83 LYS A N 1
ATOM 601 C CA . LYS A 1 83 ? 4.410 -2.168 -15.125 1.00 98.38 83 LYS A CA 1
ATOM 602 C C . LYS A 1 83 ? 4.272 -2.934 -13.818 1.00 98.38 83 LYS A C 1
ATOM 604 O O . LYS A 1 83 ? 4.829 -4.023 -13.708 1.00 98.38 83 LYS A O 1
ATOM 609 N N . LEU A 1 84 ? 3.512 -2.398 -12.869 1.00 97.75 84 LEU A N 1
ATOM 610 C CA . LEU A 1 84 ? 3.298 -3.022 -11.567 1.00 97.75 84 LEU A CA 1
ATOM 611 C C . LEU A 1 84 ? 2.414 -4.271 -11.656 1.00 97.75 84 LEU A C 1
ATOM 613 O O . LEU A 1 84 ? 2.672 -5.248 -10.962 1.00 97.75 84 LEU A O 1
ATOM 617 N N . PHE A 1 85 ? 1.380 -4.237 -12.503 1.00 98.00 85 PHE A N 1
ATOM 618 C CA . PHE A 1 85 ? 0.348 -5.279 -12.568 1.00 98.00 85 PHE A CA 1
ATOM 619 C C . PHE A 1 85 ? 0.291 -6.030 -13.907 1.00 98.00 85 PHE A C 1
ATOM 621 O O . PHE A 1 85 ? -0.500 -6.959 -14.051 1.00 98.00 85 PHE A O 1
ATOM 628 N N . GLY A 1 86 ? 1.100 -5.649 -14.899 1.00 94.94 86 GLY A N 1
ATOM 629 C CA . GLY A 1 86 ? 1.075 -6.254 -16.236 1.00 94.94 86 GLY A CA 1
ATOM 630 C C . GLY A 1 86 ? 1.853 -7.565 -16.381 1.00 94.94 86 GLY A C 1
ATOM 631 O O . GLY A 1 86 ? 1.787 -8.187 -17.441 1.00 94.94 86 GLY A O 1
ATOM 632 N N . CYS A 1 87 ? 2.603 -7.995 -15.363 1.00 89.19 87 CYS A N 1
ATOM 633 C CA . CYS A 1 87 ? 3.358 -9.250 -15.377 1.00 89.19 87 CYS A CA 1
ATOM 634 C C . CYS A 1 87 ? 3.449 -9.878 -13.979 1.00 89.19 87 CYS A C 1
ATOM 636 O O . CYS A 1 87 ? 3.175 -9.219 -12.978 1.00 89.19 87 CYS A O 1
ATOM 638 N N . GLU A 1 88 ? 3.821 -11.158 -13.917 1.00 94.62 88 GLU A N 1
ATOM 639 C CA . GLU A 1 88 ? 4.036 -11.873 -12.654 1.00 94.62 88 GLU A CA 1
ATOM 640 C C . GLU A 1 88 ? 5.194 -11.245 -11.854 1.00 94.62 88 GLU A C 1
ATOM 642 O O . GLU A 1 88 ? 6.242 -10.920 -12.422 1.00 94.62 88 GLU A O 1
ATOM 647 N N . SER A 1 89 ? 5.002 -11.055 -10.546 1.00 96.75 89 SER A N 1
ATOM 648 C CA . SER A 1 89 ? 5.988 -10.468 -9.631 1.00 96.75 89 SER A CA 1
ATOM 649 C C . SER A 1 89 ? 7.024 -11.496 -9.146 1.00 96.75 89 SER A C 1
ATOM 651 O O . SER A 1 89 ? 6.890 -12.700 -9.355 1.00 96.75 89 SER A O 1
ATOM 653 N N . GLY A 1 90 ? 8.121 -11.029 -8.543 1.00 97.81 90 GLY A N 1
ATOM 654 C CA . GLY A 1 90 ? 9.166 -11.889 -7.973 1.00 97.81 90 GLY A CA 1
ATOM 655 C C . GLY A 1 90 ? 10.051 -12.614 -8.995 1.00 97.81 90 GLY A C 1
ATOM 656 O O . GLY A 1 90 ? 10.820 -13.507 -8.627 1.00 97.81 90 GLY A O 1
ATOM 657 N N . GLY A 1 91 ? 9.969 -12.247 -10.277 1.00 97.62 91 GLY A N 1
ATOM 658 C CA . GLY A 1 91 ? 10.748 -12.858 -11.355 1.00 97.62 91 GLY A CA 1
ATOM 659 C C . GLY A 1 91 ? 12.217 -12.426 -11.423 1.00 97.62 91 GLY A C 1
ATOM 660 O O . GLY A 1 91 ? 12.930 -12.911 -12.304 1.00 97.62 91 GLY A O 1
ATOM 661 N N . GLY A 1 92 ? 12.656 -11.520 -10.546 1.00 97.69 92 GLY A N 1
ATOM 662 C CA . GLY A 1 92 ? 14.011 -10.978 -10.459 1.00 97.69 92 GLY A CA 1
ATOM 663 C C . GLY A 1 92 ? 14.424 -10.070 -11.620 1.00 97.69 92 GLY A C 1
ATOM 664 O O . GLY A 1 92 ? 13.967 -10.234 -12.763 1.00 97.69 92 GLY A O 1
ATOM 665 N N . TYR A 1 93 ? 15.300 -9.107 -11.329 1.00 97.81 93 TYR A N 1
ATOM 666 C CA . TYR A 1 93 ? 15.894 -8.228 -12.338 1.00 97.81 93 TYR A CA 1
ATOM 667 C C . TYR A 1 93 ? 17.258 -7.646 -11.899 1.00 97.81 93 TYR A C 1
ATOM 669 O O . TYR A 1 93 ? 17.306 -6.917 -10.912 1.00 97.81 93 TYR A O 1
ATOM 677 N N . PRO A 1 94 ? 18.351 -7.843 -12.670 1.00 97.94 94 PRO A N 1
ATOM 678 C CA . PRO A 1 94 ? 18.459 -8.668 -13.881 1.00 97.94 94 PRO A CA 1
ATOM 679 C C . PRO A 1 94 ? 18.092 -10.144 -13.654 1.00 97.94 94 PRO A C 1
ATOM 681 O O . PRO A 1 94 ? 18.117 -10.631 -12.527 1.00 97.94 94 PRO A O 1
ATOM 684 N N . LYS A 1 95 ? 17.718 -10.880 -14.708 1.00 97.06 95 LYS A N 1
ATOM 685 C CA . LYS A 1 95 ? 17.142 -12.235 -14.560 1.00 97.06 95 LYS A CA 1
ATOM 686 C C . LYS A 1 95 ? 18.097 -13.230 -13.895 1.00 97.06 95 LYS A C 1
ATOM 688 O O . LYS A 1 95 ? 17.663 -14.094 -13.138 1.00 97.06 95 LYS A O 1
ATOM 693 N N . GLU A 1 96 ? 19.397 -13.069 -14.093 1.00 97.88 96 GLU A N 1
ATOM 694 C CA . GLU A 1 96 ? 20.451 -13.845 -13.439 1.00 97.88 96 GLU A CA 1
ATOM 695 C C . GLU A 1 96 ? 20.531 -13.628 -11.914 1.00 97.88 96 GLU A C 1
ATOM 697 O O . GLU A 1 96 ? 21.179 -14.403 -11.207 1.00 97.88 96 GLU A O 1
ATOM 702 N N . ARG A 1 97 ? 19.853 -12.604 -11.379 1.00 98.06 97 ARG A N 1
ATOM 703 C CA . ARG A 1 97 ? 19.804 -12.262 -9.950 1.00 98.06 97 ARG A CA 1
ATOM 704 C C . ARG A 1 97 ? 18.560 -12.784 -9.224 1.00 98.06 97 ARG A C 1
ATOM 706 O O . ARG A 1 97 ? 18.466 -12.607 -8.010 1.00 98.06 97 ARG A O 1
ATOM 713 N N . VAL A 1 98 ? 17.665 -13.513 -9.898 1.00 98.38 98 VAL A N 1
ATOM 714 C CA . VAL A 1 98 ? 16.401 -13.986 -9.300 1.00 98.38 98 VAL A CA 1
ATOM 715 C C . VAL A 1 98 ? 16.598 -14.833 -8.034 1.00 98.38 98 VAL A C 1
ATOM 717 O O . VAL A 1 98 ? 15.919 -14.621 -7.032 1.00 98.38 98 VAL A O 1
ATOM 720 N N . ILE A 1 99 ? 17.572 -15.752 -8.027 1.00 98.38 99 ILE A N 1
ATOM 721 C CA . ILE A 1 99 ? 17.837 -16.632 -6.875 1.00 98.38 99 ILE A CA 1
ATOM 722 C C . ILE A 1 99 ? 18.249 -15.830 -5.624 1.00 98.38 99 ILE A C 1
ATOM 724 O O . ILE A 1 99 ? 17.627 -16.016 -4.572 1.00 98.38 99 ILE A O 1
ATOM 728 N N . PRO A 1 100 ? 19.279 -14.956 -5.669 1.00 98.25 100 PRO A N 1
ATOM 729 C CA . PRO A 1 100 ? 19.637 -14.157 -4.500 1.00 98.25 100 PRO A CA 1
ATOM 730 C C . PRO A 1 100 ? 18.546 -13.156 -4.090 1.00 98.25 100 PRO A C 1
ATOM 732 O O . PRO A 1 100 ? 18.377 -12.931 -2.894 1.00 98.25 100 PRO A O 1
ATOM 735 N N . GLU A 1 101 ? 17.779 -12.594 -5.026 1.00 98.44 101 GLU A N 1
ATOM 736 C CA . GLU A 1 101 ? 16.698 -11.640 -4.723 1.00 98.44 101 GLU A CA 1
ATOM 737 C C . GLU A 1 101 ? 15.539 -12.303 -3.976 1.00 98.44 101 GLU A C 1
ATOM 739 O O . GLU A 1 101 ? 15.193 -11.875 -2.873 1.00 98.44 101 GLU A O 1
ATOM 744 N N . GLN A 1 102 ? 15.031 -13.430 -4.482 1.00 98.44 102 GLN A N 1
ATOM 745 C CA . GLN A 1 102 ? 13.995 -14.207 -3.796 1.00 98.44 102 GLN A CA 1
ATOM 746 C C . GLN A 1 102 ? 14.465 -14.704 -2.423 1.00 98.44 102 GLN A C 1
ATOM 748 O O . GLN A 1 102 ? 13.685 -14.741 -1.467 1.00 98.44 102 GLN A O 1
ATOM 753 N N . ARG A 1 103 ? 15.748 -15.076 -2.291 1.00 98.56 103 ARG A N 1
ATOM 754 C CA . ARG A 1 103 ? 16.336 -15.434 -0.992 1.00 98.56 103 ARG A CA 1
ATOM 755 C C . ARG A 1 103 ? 16.327 -14.244 -0.031 1.00 98.56 103 ARG A C 1
ATOM 757 O O . ARG A 1 103 ? 15.930 -14.414 1.119 1.00 98.56 103 ARG A O 1
ATOM 764 N N . ASN A 1 104 ? 16.746 -13.065 -0.482 1.00 98.56 104 ASN A N 1
ATOM 765 C CA . ASN A 1 104 ? 16.790 -11.861 0.349 1.00 98.56 104 ASN A CA 1
ATOM 766 C C . ASN A 1 104 ? 15.393 -11.407 0.774 1.00 98.56 104 ASN A C 1
ATOM 768 O O . ASN A 1 104 ? 15.206 -11.058 1.937 1.00 98.56 104 ASN A O 1
ATOM 772 N N . LYS A 1 105 ? 14.405 -11.490 -0.122 1.00 97.75 105 LYS A N 1
ATOM 773 C CA . LYS A 1 105 ? 12.999 -11.217 0.193 1.00 97.75 105 LYS A CA 1
ATOM 774 C C . LYS A 1 105 ? 12.490 -12.124 1.315 1.00 97.75 105 LYS A C 1
ATOM 776 O O . LYS A 1 105 ? 11.966 -11.630 2.305 1.00 97.75 105 LYS A O 1
ATOM 781 N N . LYS A 1 106 ? 12.739 -13.437 1.233 1.00 97.94 106 LYS A N 1
ATOM 782 C CA . LYS A 1 106 ? 12.370 -14.389 2.303 1.00 97.94 106 LYS A CA 1
ATOM 783 C C . LYS A 1 106 ? 13.072 -14.087 3.631 1.00 97.94 106 LYS A C 1
ATOM 785 O O . LYS A 1 106 ? 12.471 -14.220 4.690 1.00 97.94 106 LYS A O 1
ATOM 790 N N . ILE A 1 107 ? 14.344 -13.681 3.590 1.00 98.50 107 ILE A N 1
ATOM 791 C CA . ILE A 1 107 ? 15.073 -13.259 4.796 1.00 98.50 107 ILE A CA 1
ATOM 792 C C . ILE A 1 107 ? 14.426 -12.006 5.399 1.00 98.50 107 ILE A C 1
ATOM 794 O O . ILE A 1 107 ? 14.237 -11.955 6.612 1.00 98.50 107 ILE A O 1
ATOM 798 N N . LEU A 1 108 ? 14.065 -11.021 4.574 1.00 98.31 108 LEU A N 1
ATOM 799 C CA . LEU A 1 108 ? 13.387 -9.807 5.024 1.00 98.31 108 LEU A CA 1
ATOM 800 C C . LEU A 1 108 ? 12.028 -10.118 5.664 1.00 98.31 108 LEU A C 1
ATOM 802 O O . LEU A 1 108 ? 11.750 -9.591 6.741 1.00 98.31 108 LEU A O 1
ATOM 806 N N . ASP A 1 109 ? 11.227 -10.994 5.052 1.00 96.81 109 ASP A N 1
ATOM 807 C CA . ASP A 1 109 ? 9.946 -11.446 5.610 1.00 96.81 109 ASP A CA 1
ATOM 808 C C . ASP A 1 109 ? 10.145 -12.017 7.027 1.00 96.81 109 ASP A C 1
ATOM 810 O O . ASP A 1 109 ? 9.517 -11.550 7.978 1.00 96.81 109 ASP A O 1
ATOM 814 N N . ASN A 1 110 ? 11.118 -12.921 7.200 1.00 97.38 110 ASN A N 1
ATOM 815 C CA . ASN A 1 110 ? 11.446 -13.512 8.503 1.00 97.38 110 ASN A CA 1
ATOM 816 C C . ASN A 1 110 ? 11.964 -12.471 9.516 1.00 97.38 110 ASN A C 1
ATOM 818 O O . ASN A 1 110 ? 11.651 -12.535 10.704 1.00 97.38 110 ASN A O 1
ATOM 822 N N . ILE A 1 111 ? 12.756 -11.485 9.078 1.00 98.12 111 ILE A N 1
ATOM 823 C CA . ILE A 1 111 ? 13.215 -10.391 9.952 1.00 98.12 111 ILE A CA 1
ATOM 824 C C . ILE A 1 111 ? 12.024 -9.552 10.430 1.00 98.12 111 ILE A C 1
ATOM 826 O O . ILE A 1 111 ? 11.998 -9.115 11.587 1.00 98.12 111 ILE A O 1
ATOM 830 N N . LYS A 1 112 ? 11.022 -9.314 9.575 1.00 97.06 112 LYS A N 1
ATOM 831 C CA . LYS A 1 112 ? 9.821 -8.563 9.963 1.00 97.06 112 LYS A CA 1
ATOM 832 C C . LYS A 1 112 ? 8.992 -9.305 11.011 1.00 97.06 112 LYS A C 1
ATOM 834 O O . LYS A 1 112 ? 8.461 -8.633 11.891 1.00 97.06 112 LYS A O 1
ATOM 839 N N . GLU A 1 113 ? 8.957 -10.638 10.992 1.00 95.06 113 GLU A N 1
ATOM 840 C CA . GLU A 1 113 ? 8.310 -11.440 12.048 1.00 95.06 113 GLU A CA 1
ATOM 841 C C . GLU A 1 113 ? 8.963 -11.250 13.427 1.00 95.06 113 GLU A C 1
ATOM 843 O O . GLU A 1 113 ? 8.276 -11.280 14.443 1.00 95.06 113 GLU A O 1
ATOM 848 N N . ILE A 1 114 ? 10.278 -11.009 13.475 1.00 97.75 114 ILE A N 1
ATOM 849 C CA . ILE A 1 114 ? 11.023 -10.786 14.728 1.00 97.75 114 ILE A CA 1
ATOM 850 C C . ILE A 1 114 ? 10.879 -9.338 15.214 1.00 97.75 114 ILE A C 1
ATOM 852 O O . ILE A 1 114 ? 10.776 -9.070 16.410 1.00 97.75 114 ILE A O 1
ATOM 856 N N . THR A 1 115 ? 10.933 -8.384 14.286 1.00 98.06 115 THR A N 1
ATOM 857 C CA . THR A 1 115 ? 11.040 -6.952 14.610 1.00 98.06 115 THR A CA 1
ATOM 858 C C . THR A 1 115 ? 9.693 -6.278 14.864 1.00 98.06 115 THR A C 1
ATOM 860 O O . THR A 1 115 ? 9.663 -5.189 15.438 1.00 98.06 115 THR A O 1
ATOM 863 N N . HIS A 1 116 ? 8.582 -6.901 14.463 1.00 97.62 116 HIS A N 1
ATOM 864 C CA . HIS A 1 116 ? 7.242 -6.334 14.595 1.00 97.62 116 HIS A CA 1
ATOM 865 C C . HIS A 1 116 ? 6.384 -7.167 15.545 1.00 97.62 116 HIS A C 1
ATOM 867 O O . HIS A 1 116 ? 6.436 -8.392 15.561 1.00 97.62 116 HIS A O 1
ATOM 873 N N . LYS A 1 117 ? 5.534 -6.485 16.317 1.00 97.94 117 LYS A N 1
ATOM 874 C CA . LYS A 1 117 ? 4.440 -7.148 17.035 1.00 97.94 117 LYS A CA 1
ATOM 875 C C . LYS A 1 117 ? 3.390 -7.624 16.034 1.00 97.94 117 LYS A C 1
ATOM 877 O O . LYS A 1 117 ? 3.224 -7.006 14.984 1.00 97.94 117 LYS A O 1
ATOM 882 N N . ASP A 1 118 ? 2.649 -8.673 16.379 1.00 97.25 118 ASP A N 1
ATOM 883 C CA . ASP A 1 118 ? 1.541 -9.141 15.549 1.00 97.25 118 ASP A CA 1
ATOM 884 C C . ASP A 1 118 ? 0.441 -8.070 15.423 1.00 97.25 118 ASP A C 1
ATOM 886 O O . ASP A 1 118 ? 0.257 -7.214 16.299 1.00 97.25 118 ASP A O 1
ATOM 890 N N . ILE A 1 119 ? -0.314 -8.128 14.322 1.00 98.19 119 ILE A N 1
ATOM 891 C CA . ILE A 1 119 ? -1.329 -7.118 14.016 1.00 98.19 119 ILE A CA 1
ATOM 892 C C . ILE A 1 119 ? -2.396 -7.016 15.114 1.00 98.19 119 ILE A C 1
ATOM 894 O O . ILE A 1 119 ? -2.838 -5.913 15.424 1.00 98.19 119 ILE A O 1
ATOM 898 N N . MET A 1 120 ? -2.790 -8.121 15.753 1.00 98.56 120 MET A N 1
ATOM 899 C CA . MET A 1 120 ? -3.837 -8.093 16.774 1.00 98.56 120 MET A CA 1
ATOM 900 C C . MET A 1 120 ? -3.356 -7.418 18.053 1.00 98.56 120 MET A C 1
ATOM 902 O O . MET A 1 120 ? -4.119 -6.655 18.650 1.00 98.56 120 MET A O 1
ATOM 906 N N . THR A 1 121 ? -2.105 -7.643 18.455 1.00 98.56 121 THR A N 1
ATOM 907 C CA . THR A 1 121 ? -1.478 -6.888 19.544 1.00 98.56 121 THR A CA 1
ATOM 908 C C . THR A 1 121 ? -1.463 -5.400 19.216 1.00 98.56 121 THR A C 1
ATOM 910 O O . THR A 1 121 ? -1.932 -4.603 20.025 1.00 98.56 121 THR A O 1
ATOM 913 N N . ILE A 1 122 ? -1.026 -5.014 18.012 1.00 98.38 122 ILE A N 1
ATOM 914 C CA . ILE A 1 122 ? -0.979 -3.604 17.595 1.00 98.38 122 ILE A CA 1
ATOM 915 C C . ILE A 1 122 ? -2.370 -2.959 17.645 1.00 98.38 122 ILE A C 1
ATOM 917 O O . ILE A 1 122 ? -2.523 -1.904 18.262 1.00 98.38 122 ILE A O 1
ATOM 921 N N . LEU A 1 123 ? -3.394 -3.598 17.066 1.00 98.50 123 LEU A N 1
ATOM 922 C CA . LEU A 1 123 ? -4.769 -3.080 17.047 1.00 98.50 123 LEU A CA 1
ATOM 923 C C . LEU A 1 123 ? -5.358 -2.898 18.457 1.00 98.50 123 LEU A C 1
ATOM 925 O O . LEU A 1 123 ? -6.157 -1.986 18.676 1.00 98.50 123 LEU A O 1
ATOM 929 N N . LYS A 1 124 ? -4.954 -3.743 19.414 1.00 98.44 124 LYS A N 1
ATOM 930 C CA . LYS A 1 124 ? -5.377 -3.663 20.821 1.00 98.44 124 LYS A CA 1
ATOM 931 C C . LYS A 1 124 ? -4.636 -2.588 21.619 1.00 98.44 124 LYS A C 1
ATOM 933 O O . LYS A 1 124 ? -5.190 -2.099 22.598 1.00 98.44 124 LYS A O 1
ATOM 938 N N . THR A 1 125 ? -3.407 -2.237 21.236 1.00 98.06 125 THR A N 1
ATOM 939 C CA . THR A 1 125 ? -2.546 -1.329 22.022 1.00 98.06 125 THR A CA 1
ATOM 940 C C . THR A 1 125 ? -2.390 0.074 21.447 1.00 98.06 125 THR A C 1
ATOM 942 O O . THR A 1 125 ? -1.973 0.971 22.173 1.00 98.06 125 THR A O 1
ATOM 945 N N . ILE A 1 126 ? -2.666 0.274 20.156 1.00 97.31 126 ILE A N 1
ATOM 946 C CA . ILE A 1 126 ? -2.613 1.604 19.540 1.00 97.31 126 ILE A CA 1
ATOM 947 C C . ILE A 1 126 ? -3.695 2.520 20.132 1.00 97.31 126 ILE A C 1
ATOM 949 O O . ILE A 1 126 ? -4.700 2.040 20.665 1.00 97.31 126 ILE A O 1
ATOM 953 N N . ASP A 1 127 ? -3.506 3.834 20.006 1.00 97.56 127 ASP A N 1
ATOM 954 C CA . ASP A 1 127 ? -4.546 4.821 20.296 1.00 97.56 127 ASP A CA 1
ATOM 955 C C . ASP A 1 127 ? -5.845 4.452 19.552 1.00 97.56 127 ASP A C 1
ATOM 957 O O . ASP A 1 127 ? -5.880 4.344 18.320 1.00 97.56 127 ASP A O 1
ATOM 961 N N . GLN A 1 128 ? -6.910 4.204 20.318 1.00 97.38 128 GLN A N 1
ATOM 962 C CA . GLN A 1 128 ? -8.173 3.704 19.781 1.00 97.38 128 GLN A CA 1
ATOM 963 C C . GLN A 1 128 ? -8.932 4.764 18.979 1.00 97.38 128 GLN A C 1
ATOM 965 O O . GLN A 1 128 ? -9.662 4.392 18.060 1.00 97.38 128 GLN A O 1
ATOM 970 N N . GLU A 1 129 ? -8.711 6.055 19.236 1.00 96.56 129 GLU A N 1
ATOM 971 C CA . GLU A 1 129 ? -9.273 7.128 18.410 1.00 96.56 129 GLU A CA 1
ATOM 972 C C . GLU A 1 129 ? -8.582 7.164 17.046 1.00 96.56 129 GLU A C 1
ATOM 974 O O . GLU A 1 129 ? -9.242 7.284 16.012 1.00 96.56 129 GLU A O 1
ATOM 979 N N . VAL A 1 130 ? -7.262 6.946 17.013 1.00 96.50 130 VAL A N 1
ATOM 980 C CA . VAL A 1 130 ? -6.509 6.813 15.755 1.00 96.50 130 VAL A CA 1
ATOM 981 C C . VAL A 1 130 ? -6.973 5.588 14.966 1.00 96.50 130 VAL A C 1
ATOM 983 O O . VAL A 1 130 ? -7.156 5.680 13.746 1.00 96.50 130 VAL A O 1
ATOM 986 N N . LEU A 1 131 ? -7.191 4.452 15.639 1.00 98.12 131 LEU A N 1
ATOM 987 C CA . LEU A 1 131 ? -7.717 3.246 14.999 1.00 98.12 131 LEU A CA 1
ATOM 988 C C . LEU A 1 131 ? -9.113 3.485 14.429 1.00 98.12 131 LEU A C 1
ATOM 990 O O . LEU A 1 131 ? -9.327 3.223 13.246 1.00 98.12 131 LEU A O 1
ATOM 994 N N . LYS A 1 132 ? -10.038 4.010 15.239 1.00 97.56 132 LYS A N 1
ATOM 995 C CA . LYS A 1 132 ? -11.410 4.310 14.820 1.00 97.56 132 LYS A CA 1
ATOM 996 C C . LYS A 1 132 ? -11.403 5.262 13.629 1.00 97.56 132 LYS A C 1
ATOM 998 O O . LYS A 1 132 ? -11.977 4.937 12.595 1.00 97.56 132 LYS A O 1
ATOM 1003 N N . ALA A 1 133 ? -10.659 6.365 13.701 1.00 96.69 133 ALA A N 1
ATOM 1004 C CA . ALA A 1 133 ? -10.523 7.311 12.596 1.00 96.69 133 ALA A CA 1
ATOM 1005 C C . ALA A 1 133 ? -9.991 6.660 11.306 1.00 96.69 133 ALA A C 1
ATOM 1007 O O . ALA A 1 133 ? -10.436 7.010 10.214 1.00 96.69 133 ALA A O 1
ATOM 1008 N N . ALA A 1 134 ? -9.071 5.693 11.400 1.00 97.50 134 ALA A N 1
ATOM 1009 C CA . ALA A 1 134 ? -8.537 4.997 10.228 1.00 97.50 134 ALA A CA 1
ATOM 1010 C C . ALA A 1 134 ? -9.564 4.099 9.514 1.00 97.50 134 ALA A C 1
ATOM 1012 O O . ALA A 1 134 ? -9.392 3.836 8.325 1.00 97.50 134 ALA A O 1
ATOM 1013 N N . ILE A 1 135 ? -10.615 3.651 10.209 1.00 97.88 135 ILE A N 1
ATOM 1014 C CA . ILE A 1 135 ? -11.635 2.725 9.688 1.00 97.88 135 ILE A CA 1
ATOM 1015 C C . ILE A 1 135 ? -13.038 3.349 9.572 1.00 97.88 135 ILE A C 1
ATOM 1017 O O . ILE A 1 135 ? -13.998 2.655 9.249 1.00 97.88 135 ILE A O 1
ATOM 1021 N N . SER A 1 136 ? -13.172 4.655 9.813 1.00 96.56 136 SER A N 1
ATOM 1022 C CA . SER A 1 136 ? -14.454 5.382 9.774 1.00 96.56 136 SER A CA 1
ATOM 1023 C C . SER A 1 136 ? -14.848 5.901 8.386 1.00 96.56 136 SER A C 1
ATOM 1025 O O . SER A 1 136 ? -15.808 6.657 8.265 1.00 96.56 136 SER A O 1
ATOM 1027 N N . GLY A 1 137 ? -14.122 5.531 7.327 1.00 96.75 137 GLY A N 1
ATOM 1028 C CA . GLY A 1 137 ? -14.508 5.897 5.963 1.00 96.75 137 GLY A CA 1
ATOM 1029 C C . GLY A 1 137 ? -15.888 5.333 5.608 1.00 96.75 137 GLY A C 1
ATOM 1030 O O . GLY A 1 137 ? -16.186 4.187 5.939 1.00 96.75 137 GLY A O 1
ATOM 1031 N N . GLU A 1 138 ? -16.710 6.107 4.895 1.00 97.25 138 GLU A N 1
ATOM 1032 C CA . GLU A 1 138 ? -18.108 5.758 4.574 1.00 97.25 138 GLU A CA 1
ATOM 1033 C C . GLU A 1 138 ? -18.249 4.356 3.953 1.00 97.25 138 GLU A C 1
ATOM 1035 O O . GLU A 1 138 ? -19.152 3.592 4.288 1.00 97.25 138 GLU A O 1
ATOM 1040 N N . LYS A 1 139 ? -17.296 3.986 3.092 1.00 97.88 139 LYS A N 1
ATOM 1041 C CA . LYS A 1 139 ? -17.261 2.699 2.386 1.00 97.88 139 LYS A CA 1
ATOM 1042 C C . LYS A 1 139 ? -16.425 1.617 3.065 1.00 97.88 139 LYS A C 1
ATOM 1044 O O . LYS A 1 139 ? -16.371 0.493 2.568 1.00 97.88 139 LYS A O 1
ATOM 1049 N N . PHE A 1 140 ? -15.792 1.911 4.204 1.00 98.25 140 PHE A N 1
ATOM 1050 C CA . PHE A 1 140 ? -14.921 0.948 4.880 1.00 98.25 140 PHE A CA 1
ATOM 1051 C C . PHE A 1 140 ? -15.680 -0.330 5.231 1.00 98.25 140 PHE A C 1
ATOM 1053 O O . PHE A 1 140 ? -15.238 -1.416 4.875 1.00 98.25 140 PHE A O 1
ATOM 1060 N N . GLN A 1 141 ? -16.834 -0.216 5.892 1.00 98.12 141 GLN A N 1
ATOM 1061 C CA . GLN A 1 141 ? -17.576 -1.393 6.350 1.00 98.12 141 GLN A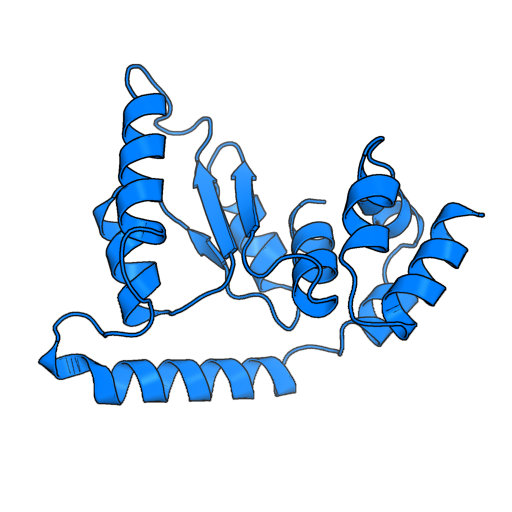 CA 1
ATOM 1062 C C . GLN A 1 141 ? -18.059 -2.261 5.181 1.00 98.12 141 GLN A C 1
ATOM 1064 O O . GLN A 1 141 ? -17.958 -3.486 5.253 1.00 98.12 141 GLN A O 1
ATOM 1069 N N . GLU A 1 142 ? -18.539 -1.623 4.109 1.00 98.00 142 GLU A N 1
ATOM 1070 C CA . GLU A 1 142 ? -19.002 -2.288 2.888 1.00 98.00 142 GLU A CA 1
ATOM 1071 C C . GLU A 1 142 ? -17.881 -3.125 2.258 1.00 98.00 142 GLU A C 1
ATOM 1073 O O . GLU A 1 142 ? -18.062 -4.313 1.991 1.00 98.00 142 GLU A O 1
ATOM 1078 N N . TYR A 1 143 ? -16.704 -2.529 2.064 1.00 98.50 143 TYR A N 1
ATOM 1079 C CA . TYR A 1 143 ? -15.600 -3.189 1.370 1.00 98.50 143 TYR A CA 1
ATOM 1080 C C . TYR A 1 143 ? -14.824 -4.142 2.277 1.00 98.50 143 TYR A C 1
ATOM 1082 O O . TYR A 1 143 ? -14.532 -5.271 1.885 1.00 98.50 143 TYR A O 1
ATOM 1090 N N . PHE A 1 144 ? -14.510 -3.728 3.504 1.00 98.75 144 PHE A N 1
ATOM 1091 C CA . PHE A 1 144 ? -13.684 -4.518 4.407 1.00 98.75 144 PHE A CA 1
ATOM 1092 C C . PHE A 1 144 ? -14.395 -5.790 4.859 1.00 98.75 144 PHE A C 1
ATOM 1094 O O . PHE A 1 144 ? -13.851 -6.879 4.707 1.00 98.75 144 PHE A O 1
ATOM 1101 N N . PHE A 1 145 ? -15.616 -5.699 5.397 1.00 98.31 145 PHE A N 1
ATOM 1102 C CA . PHE A 1 145 ? -16.267 -6.882 5.971 1.00 98.31 145 PHE A CA 1
ATOM 1103 C C . PHE A 1 145 ? -16.745 -7.882 4.919 1.00 98.31 145 PHE A C 1
ATOM 1105 O O . PHE A 1 145 ? -16.903 -9.054 5.253 1.00 98.31 145 PHE A O 1
ATOM 1112 N N . LYS A 1 146 ? -16.942 -7.443 3.670 1.00 98.19 146 LYS A N 1
ATOM 1113 C CA . LYS A 1 146 ? -17.234 -8.332 2.541 1.00 98.19 146 LYS A CA 1
ATOM 1114 C C . LYS A 1 146 ? -16.021 -9.176 2.133 1.00 98.19 146 LYS A C 1
ATOM 1116 O O . LYS A 1 146 ? -16.210 -10.317 1.732 1.00 98.19 146 LYS A O 1
ATOM 1121 N N . ASN A 1 147 ? -14.808 -8.628 2.241 1.00 98.62 147 ASN A N 1
ATOM 1122 C CA . ASN A 1 147 ? -13.588 -9.258 1.721 1.00 98.62 147 ASN A CA 1
ATOM 1123 C C . ASN A 1 147 ? -12.638 -9.786 2.811 1.00 98.62 147 ASN A C 1
ATOM 1125 O O . ASN A 1 147 ? -11.735 -10.558 2.513 1.00 98.62 147 ASN A O 1
ATOM 1129 N N . CYS A 1 148 ? -12.820 -9.400 4.075 1.00 98.56 148 CYS A N 1
ATOM 1130 C CA . CYS A 1 148 ? -11.975 -9.841 5.182 1.00 98.56 148 CYS A CA 1
ATOM 1131 C C . CYS A 1 148 ? -12.053 -11.360 5.3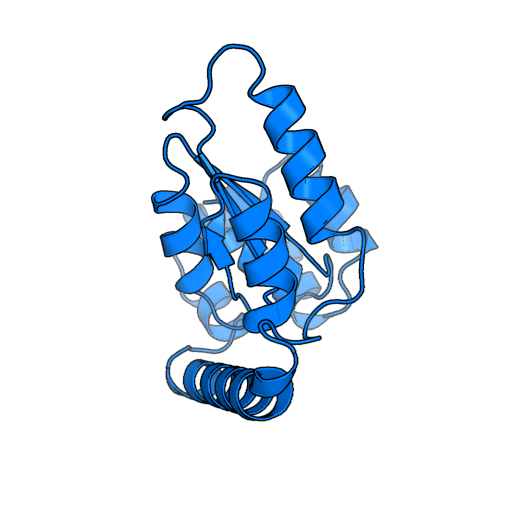88 1.00 98.56 148 CYS A C 1
ATOM 1133 O O . CYS A 1 148 ? -13.123 -11.915 5.648 1.00 98.56 148 CYS A O 1
ATOM 1135 N N . GLN A 1 149 ? -10.895 -12.020 5.353 1.00 98.56 149 GLN A N 1
ATOM 1136 C CA . GLN A 1 149 ? -10.780 -13.472 5.520 1.00 98.56 149 GLN A CA 1
ATOM 1137 C C . GLN A 1 149 ? -10.353 -13.866 6.944 1.00 98.56 149 GLN A C 1
ATOM 1139 O O . GLN A 1 149 ? -10.417 -15.037 7.321 1.00 98.56 149 GLN A O 1
ATOM 1144 N N . VAL A 1 150 ? -9.950 -12.895 7.773 1.00 98.56 150 VAL A N 1
ATOM 1145 C CA . VAL A 1 150 ? -9.482 -13.124 9.148 1.00 98.56 150 VAL A CA 1
ATOM 1146 C C . VAL A 1 150 ? -10.565 -12.740 10.158 1.00 98.56 150 VAL A C 1
ATOM 1148 O O . VAL A 1 150 ? -10.730 -11.578 10.540 1.00 98.56 150 VAL A O 1
ATOM 1151 N N . LYS A 1 151 ? -11.301 -13.753 10.638 1.00 98.25 151 LYS A N 1
ATOM 1152 C CA . LYS A 1 151 ? -12.451 -13.587 11.551 1.00 98.25 151 LYS A CA 1
ATOM 1153 C C . LYS A 1 151 ? -12.118 -12.810 12.830 1.00 98.25 151 LYS A C 1
ATOM 1155 O O . LYS A 1 151 ? -12.968 -12.059 13.309 1.00 98.25 151 LYS A O 1
ATOM 1160 N N . GLU A 1 152 ? -10.916 -12.982 13.384 1.00 98.50 152 GLU A N 1
ATOM 1161 C CA . GLU A 1 152 ? -10.495 -12.277 14.603 1.00 98.50 152 GLU A CA 1
ATOM 1162 C C . GLU A 1 152 ? -10.416 -10.759 14.381 1.00 98.50 152 GLU A C 1
ATOM 1164 O O . GLU A 1 152 ? -11.036 -10.004 15.136 1.00 98.50 152 GLU A O 1
ATOM 1169 N N . ILE A 1 153 ? -9.753 -10.320 13.303 1.00 98.62 153 ILE A N 1
ATOM 1170 C CA . ILE A 1 153 ? -9.651 -8.900 12.934 1.00 98.62 153 ILE A CA 1
ATOM 1171 C C . ILE A 1 153 ? -11.054 -8.331 12.694 1.00 98.62 153 ILE A C 1
ATOM 1173 O O . ILE A 1 153 ? -11.411 -7.302 13.267 1.00 98.62 153 ILE A O 1
ATOM 1177 N N . ALA A 1 154 ? -11.894 -9.027 11.918 1.00 98.56 154 ALA A N 1
ATOM 1178 C CA . ALA A 1 154 ? -13.264 -8.583 11.652 1.00 98.56 154 ALA A CA 1
ATOM 1179 C C . ALA A 1 154 ? -14.082 -8.394 12.939 1.00 98.56 154 ALA A C 1
ATOM 1181 O O . ALA A 1 154 ? -14.780 -7.389 13.094 1.00 98.56 154 ALA A O 1
ATOM 1182 N N . LYS A 1 155 ? -13.999 -9.347 13.877 1.00 98.56 155 LYS A N 1
ATOM 1183 C CA . LYS A 1 155 ? -14.699 -9.265 15.165 1.00 98.56 155 LYS A CA 1
ATOM 1184 C C . LYS A 1 155 ? -14.208 -8.075 15.988 1.00 98.56 155 LYS A C 1
ATOM 1186 O O . LYS A 1 155 ? -15.037 -7.360 16.550 1.00 98.56 155 LYS A O 1
ATOM 1191 N N . TYR A 1 156 ? -12.896 -7.854 16.042 1.00 98.62 156 TYR A N 1
ATOM 1192 C CA . TYR A 1 156 ? -12.309 -6.748 16.796 1.00 98.62 156 TYR A CA 1
ATOM 1193 C C . TYR A 1 156 ? -12.733 -5.385 16.235 1.00 98.62 156 TYR A C 1
ATOM 1195 O O . TYR A 1 156 ? -13.271 -4.561 16.974 1.00 98.62 156 TYR A O 1
ATOM 1203 N N . LEU A 1 157 ? -12.605 -5.175 14.920 1.00 98.38 157 LEU A N 1
ATOM 1204 C CA . LEU A 1 157 ? -12.935 -3.892 14.287 1.00 98.38 157 LEU A CA 1
ATOM 1205 C C . LEU A 1 157 ? -14.438 -3.575 14.320 1.00 98.38 157 LEU A C 1
ATOM 1207 O O . LEU A 1 157 ? -14.809 -2.415 14.484 1.00 98.38 157 LEU A O 1
ATOM 1211 N N . LYS A 1 158 ? -15.322 -4.585 14.279 1.00 98.00 158 LYS A N 1
ATOM 1212 C CA . LYS A 1 158 ? -16.758 -4.380 14.568 1.00 98.00 158 LYS A CA 1
ATOM 1213 C C . LYS A 1 158 ? -16.994 -3.842 15.979 1.00 98.00 158 LYS A C 1
ATOM 1215 O O . LYS A 1 158 ? -17.919 -3.064 16.180 1.00 98.00 158 LYS A O 1
ATOM 1220 N N . GLY A 1 159 ? -16.195 -4.274 16.955 1.00 97.50 159 GLY A N 1
ATOM 1221 C CA . GLY A 1 159 ? -16.254 -3.762 18.322 1.00 97.50 159 GLY A CA 1
ATOM 1222 C C . GLY A 1 159 ? -15.805 -2.305 18.419 1.00 97.50 159 GLY A C 1
ATOM 1223 O O . GLY A 1 159 ? -16.444 -1.529 19.123 1.00 97.50 159 GLY A O 1
ATOM 1224 N N . VAL A 1 160 ? -14.754 -1.931 17.683 1.00 97.44 160 VAL A N 1
ATOM 1225 C CA . VAL A 1 160 ? -14.240 -0.550 17.628 1.00 97.44 160 VAL A CA 1
ATOM 1226 C C . VAL A 1 160 ? -15.270 0.406 17.023 1.00 97.44 160 VAL A C 1
ATOM 1228 O O . VAL A 1 160 ? -15.488 1.473 17.574 1.00 97.44 160 VAL A O 1
ATOM 1231 N N . LEU A 1 161 ? -15.954 0.010 15.945 1.00 95.06 161 LEU A N 1
ATOM 1232 C CA . LEU A 1 161 ? -16.941 0.856 15.250 1.00 95.06 161 LEU A CA 1
ATOM 1233 C C . LEU A 1 161 ? -18.262 1.068 16.013 1.00 95.06 161 LEU A C 1
ATOM 1235 O O . LEU A 1 161 ? -19.057 1.918 15.625 1.00 95.06 161 LEU A O 1
ATOM 1239 N N . ARG A 1 162 ? -18.537 0.262 17.046 1.00 90.50 162 ARG A N 1
ATOM 1240 C CA . ARG A 1 162 ? -19.756 0.366 17.872 1.00 90.50 162 ARG A CA 1
ATOM 1241 C C . ARG A 1 162 ? -19.599 1.294 19.074 1.00 90.50 162 ARG A C 1
ATOM 1243 O O . ARG A 1 162 ? -20.608 1.698 19.643 1.00 90.50 162 ARG A O 1
ATOM 1250 N N . LYS A 1 163 ? -18.360 1.532 19.497 1.00 69.25 163 LYS A N 1
ATOM 1251 C CA . LYS A 1 163 ? -18.000 2.519 20.517 1.00 69.25 163 LYS A CA 1
ATOM 1252 C C . LYS A 1 163 ? -17.826 3.861 19.831 1.00 69.25 163 LYS A C 1
ATOM 1254 O O . LYS A 1 163 ? -18.013 4.914 20.462 1.00 69.25 163 LYS A O 1
#

Radius of gyration: 16.65 Å; Cα contacts (8 Å, |Δi|>4): 243; chains: 1; bounding box: 40×35×40 Å

Solvent-accessible surface area (backbone atoms only — not comparable to full-atom values): 8680 Å² total; per-residue (Å²): 86,69,16,63,39,50,31,51,34,41,69,25,53,39,33,86,61,42,86,51,48,35,54,67,6,56,72,31,20,56,43,24,50,75,36,47,83,40,42,40,42,76,38,88,46,41,64,48,23,32,48,40,25,18,42,58,52,55,44,29,38,8,29,37,72,45,61,89,48,57,92,65,39,70,57,48,51,51,48,20,49,49,40,44,68,69,56,82,60,50,58,22,72,62,66,93,43,22,68,65,32,54,50,50,41,54,52,51,55,56,49,42,64,72,76,35,68,55,68,68,60,48,70,71,68,47,63,61,68,59,54,42,64,40,57,63,50,91,60,38,63,67,54,42,69,74,40,46,71,36,67,68,60,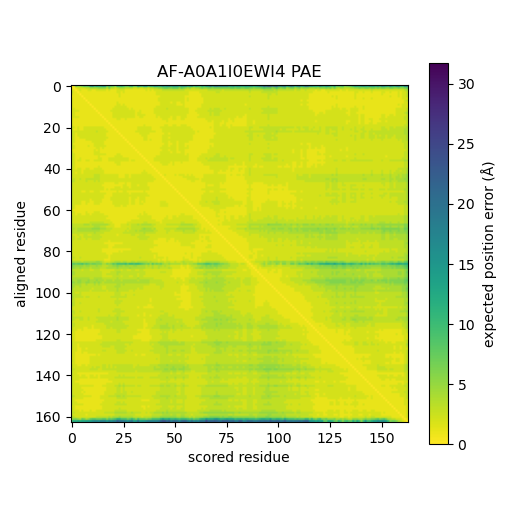56,56,51,53,57,55,54,76,74,108

Sequence (163 aa):
MCGLLSAILLNAKAADYVVTGCGTGEGAMLACNAFPGVLCGHIVDSEDAYMFAQINDGNAIALPFAKGFGWGAELRLQYIFEKLFGCESGGGYPKERVIPEQRNKKILDNIKEITHKDIMTILKTIDQEVLKAAISGEKFQEYFFKNCQVKEIAKYLKGVLRK

Nearest PDB structures (foldseek):
  4u8f-assembly1_A  TM=9.956E-01  e=1.596E-20  Streptococcus agalactiae NEM316
  2ppw-assembly1_A  TM=9.951E-01  e=3.385E-20  Streptococcus pneumoniae TIGR4
  3c5y-assembly1_B  TM=9.975E-01  e=8.233E-18  Novosphingobium aromaticivorans DSM 12444
  3ono-assembly1_A  TM=9.840E-01  e=4.667E-17  Vibrio parahaemolyticus RIMD 2210633
  4lfk-assembly1_B  TM=6.723E-01  e=1.915E-03  Lacticaseibacillus rhamnosus Lc 705

pLDDT: mean 97.71, std 3.03, range [69.25, 98.88]

Foldseek 3Di:
DLQLLLLLCQLLVLDQAEEEEDQQQVVNQVSNVQAARFDEAEDEALVSLQQCQAQQVTRYYYYNCRVVPDPCNVVRVVSSCCNNPVDHGLCDPPNVCSVVRNVVNVVVNVVSVVPHDDSVVCCVPPDLVVVLVSQVPPCSCVSCVVRGPDPVSVVSVVVSPVD

Organism: NCBI:txid1531

InterPro domains:
  IPR003500 Sugar-phosphate isomerase, RpiB/LacA/LacB family [PF02502] (9-64)
  IPR003500 Sugar-phosphate isomerase, RpiB/LacA/LacB family [PTHR30345] (11-95)
  IPR022133 Ribose-5-phosphate isomerase, C-terminal [PF12408] (114-160)
  IPR036569 Sugar-phosphate isomerase, RpiB/LacA/LacB superfamily [G3DSA:3.40.1400.10] (1-161)
  IPR036569 Sugar-phosphate isomerase, RpiB/LacA/LacB superfamily [SSF89623] (3-112)

Secondary structure (DSSP, 8-state):
-HHHHHHHHHHTTS-S-EEEEESSSHHHHHHHHTSTT--EEE--SHHHHHHIIIII--SEEEEESSTT--TTHHHHHHHHHHHHHSS-S---SSGGGHHHHHHHHHHHHHHHHHHS--HHHHHHHS-HHHHHHHH--TTHHHHHHHH---HHHHHHHHHHTT-

Mean predicted aligned error: 2.44 Å